Protein AF-A0A315VWV5-F1 (afdb_monomer_lite)

Secondary structure (DSSP, 8-state):
-HHHHHHHHHHHHHHHHHHHHHHHHHHHHHHHHHHHHHHHHHHHHHHHHHHHHHHHHHHHHHHHHHHHHHHHHHHHHHHHHHHHHHHHHHHTHHHHHHHHHHHHHHHHHHHHHHHHHHHHTS-TTSHHHHHHHTT-PPP-

Sequence (140 aa):
MKLVVFFVAVSVAVMVAMIFQTLRQELSLRNLRARVLESSAEVKRREDSIMDMKNKIQKLKSTVDDVNVKLEDLKKEKAEKEKAVQEAETTDHEAAKNKAQEEIGSLKKQILEREKTICAHADMTKEDARKLCGESAPPQ

Radius of gyration: 56.01 Å; chains: 1; bounding box: 111×43×142 Å

pLDDT: mean 87.94, std 12.03, range [36.12, 97.44]

Foldseek 3Di:
DVVVVVVVVVVVVVVVVVVVVVVVVVVVVVVVVVVVVVVVVVVVVVVVVVVVVVVVVVVVVVVVVVVVVVVVVVVVVVVVVVVVVVCVVPDDPPVVVVVVVVVVVVVVVVVVVVLVVCLVVDDCVDPVSCVSNVVPDDDD

Organism: Gambusia affinis (NCBI:txid33528)

Structure (mmCIF, N/CA/C/O backbone):
data_AF-A0A315VWV5-F1
#
_entry.id   AF-A0A315VWV5-F1
#
loop_
_atom_site.group_PDB
_atom_site.id
_atom_site.type_symbol
_atom_site.label_atom_id
_atom_site.label_alt_id
_atom_site.label_comp_id
_atom_site.label_asym_id
_atom_site.label_entity_id
_atom_site.label_seq_id
_atom_site.pdbx_PDB_ins_code
_atom_site.Cartn_x
_atom_site.Cartn_y
_atom_site.Cartn_z
_atom_site.occupancy
_atom_site.B_iso_or_equiv
_atom_site.auth_seq_id
_atom_site.auth_comp_id
_atom_site.auth_asym_id
_atom_site.auth_atom_id
_atom_site.pdbx_PDB_model_num
ATOM 1 N N . MET A 1 1 ? 55.588 8.269 -70.844 1.00 68.44 1 MET A N 1
ATOM 2 C CA . MET A 1 1 ? 54.147 7.911 -70.821 1.00 68.44 1 MET A CA 1
ATOM 3 C C . MET A 1 1 ? 53.773 6.924 -69.708 1.00 68.44 1 MET A C 1
ATOM 5 O O . MET A 1 1 ? 52.816 7.199 -69.005 1.00 68.44 1 MET A O 1
ATOM 9 N N . LYS A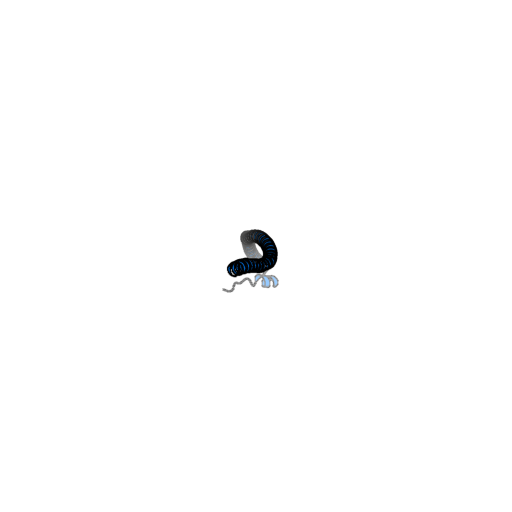 1 2 ? 54.523 5.833 -69.469 1.00 78.69 2 LYS A N 1
ATOM 10 C CA . LYS A 1 2 ? 54.199 4.813 -68.438 1.00 78.69 2 LYS A CA 1
ATOM 11 C C . LYS A 1 2 ? 54.049 5.356 -66.999 1.00 78.69 2 LYS A C 1
ATOM 13 O O . LYS A 1 2 ? 53.123 4.963 -66.302 1.00 78.69 2 LYS A O 1
ATOM 18 N N . LEU A 1 3 ? 54.900 6.301 -66.583 1.00 85.50 3 LEU A N 1
ATOM 19 C CA . LEU A 1 3 ? 54.819 6.948 -65.260 1.00 85.50 3 LEU A CA 1
ATOM 20 C C . LEU A 1 3 ? 53.529 7.759 -65.061 1.00 85.50 3 LEU A C 1
ATOM 22 O O . LEU A 1 3 ? 52.926 7.697 -63.999 1.00 85.50 3 LEU A O 1
ATOM 26 N N . VAL A 1 4 ? 53.072 8.475 -66.093 1.00 87.12 4 VAL A N 1
ATOM 27 C CA . VAL A 1 4 ? 51.841 9.284 -66.025 1.00 87.12 4 VAL A CA 1
ATOM 28 C C . VAL A 1 4 ? 50.618 8.385 -65.836 1.00 87.12 4 VAL A C 1
ATOM 30 O O . VAL A 1 4 ? 49.772 8.666 -64.995 1.00 87.12 4 VAL A O 1
ATOM 33 N N . VAL A 1 5 ? 50.567 7.258 -66.554 1.00 88.12 5 VAL A N 1
ATOM 34 C CA . VAL A 1 5 ? 49.497 6.257 -66.407 1.00 88.12 5 VAL A CA 1
ATOM 35 C C . VAL A 1 5 ? 49.471 5.676 -64.989 1.00 88.12 5 VAL A C 1
ATOM 37 O O . VAL A 1 5 ? 48.398 5.519 -64.413 1.00 88.12 5 VAL A O 1
ATOM 40 N N . PHE A 1 6 ? 50.640 5.421 -64.395 1.00 92.12 6 PHE A N 1
ATOM 41 C CA . PHE A 1 6 ? 50.740 4.939 -63.017 1.00 92.12 6 PHE A CA 1
ATOM 42 C C . PHE A 1 6 ? 50.198 5.956 -61.999 1.00 92.12 6 PHE A C 1
ATOM 44 O O . PHE A 1 6 ? 49.378 5.595 -61.159 1.00 92.12 6 PHE A O 1
ATOM 51 N N . PHE A 1 7 ? 50.580 7.234 -62.104 1.00 89.88 7 PHE A N 1
ATOM 52 C CA . PHE A 1 7 ? 50.077 8.282 -61.204 1.00 89.88 7 PHE A CA 1
ATOM 53 C C . PHE A 1 7 ? 48.555 8.462 -61.287 1.00 89.88 7 PHE A C 1
ATOM 55 O O . PHE A 1 7 ? 47.897 8.617 -60.257 1.00 89.88 7 PHE A O 1
ATOM 62 N N . VAL A 1 8 ? 47.980 8.391 -62.492 1.00 92.81 8 VAL A N 1
ATOM 63 C CA . VAL A 1 8 ? 46.522 8.463 -62.679 1.00 92.81 8 VAL A CA 1
ATOM 64 C C . VAL A 1 8 ? 45.831 7.258 -62.036 1.00 92.81 8 VAL A C 1
ATOM 66 O O . VAL A 1 8 ? 44.862 7.434 -61.299 1.00 92.81 8 VAL A O 1
ATOM 69 N N . ALA A 1 9 ? 46.350 6.045 -62.245 1.00 92.25 9 ALA A N 1
ATOM 70 C CA . ALA A 1 9 ? 45.782 4.832 -61.658 1.00 92.25 9 ALA A CA 1
ATOM 71 C C . ALA A 1 9 ? 45.810 4.857 -60.118 1.00 92.25 9 ALA A C 1
ATOM 73 O O . ALA A 1 9 ? 44.815 4.518 -59.477 1.00 92.25 9 ALA A O 1
ATOM 74 N N . VAL A 1 10 ? 46.917 5.316 -59.522 1.00 94.25 10 VAL A N 1
ATOM 75 C CA . VAL A 1 10 ? 47.047 5.458 -58.062 1.00 94.25 10 VAL A CA 1
ATOM 76 C C . VAL A 1 10 ? 46.058 6.491 -57.514 1.00 94.25 10 VAL A C 1
ATOM 78 O O . VAL A 1 10 ? 45.399 6.224 -56.512 1.00 94.25 10 VAL A O 1
ATOM 81 N N . SER A 1 11 ? 45.890 7.634 -58.185 1.00 93.62 11 SER A N 1
ATOM 82 C CA . SER A 1 11 ? 44.930 8.671 -57.776 1.00 93.62 11 SER A CA 1
ATOM 83 C C . SER A 1 11 ? 43.485 8.151 -57.744 1.00 93.62 11 SER A C 1
ATOM 85 O O . SER A 1 11 ? 42.766 8.335 -56.758 1.00 93.62 11 SER A O 1
ATOM 87 N N . VAL A 1 12 ? 43.076 7.417 -58.784 1.00 95.06 12 VAL A N 1
ATOM 88 C CA . VAL A 1 12 ? 41.739 6.805 -58.845 1.00 95.06 12 VAL A CA 1
ATOM 89 C C . VAL A 1 12 ? 41.559 5.762 -57.741 1.00 95.06 12 VAL A C 1
ATOM 91 O O . VAL A 1 12 ? 40.527 5.760 -57.069 1.00 95.06 12 VAL A O 1
ATOM 94 N N . ALA A 1 13 ? 42.561 4.911 -57.501 1.00 94.62 13 ALA A N 1
ATOM 95 C CA . ALA A 1 13 ? 42.501 3.903 -56.443 1.00 94.62 13 ALA A CA 1
ATOM 96 C C . ALA A 1 13 ? 42.316 4.531 -55.049 1.00 94.62 13 ALA A C 1
ATOM 98 O O . ALA A 1 13 ? 41.516 4.039 -54.251 1.00 94.62 13 ALA A O 1
ATOM 99 N N . VAL A 1 14 ? 42.997 5.650 -54.773 1.00 95.06 14 VAL A N 1
ATOM 100 C CA . VAL A 1 14 ? 42.841 6.400 -53.517 1.00 95.06 14 VAL A CA 1
ATOM 101 C C . VAL A 1 14 ? 41.425 6.969 -53.379 1.00 95.06 14 VAL A C 1
ATOM 103 O O . VAL A 1 14 ? 40.820 6.812 -52.319 1.00 95.06 14 VAL A O 1
ATOM 106 N N . MET A 1 15 ? 40.852 7.558 -54.437 1.00 94.44 15 MET A N 1
ATOM 107 C CA . MET A 1 15 ? 39.466 8.052 -54.390 1.00 94.44 15 MET A CA 1
ATOM 108 C C . MET A 1 15 ? 38.451 6.931 -54.136 1.00 94.44 15 MET A C 1
ATOM 110 O O . MET A 1 15 ? 37.560 7.091 -53.302 1.00 94.44 15 MET A O 1
ATOM 114 N N . VAL A 1 16 ? 38.598 5.777 -54.794 1.00 94.75 16 VAL A N 1
ATOM 115 C CA . VAL A 1 16 ? 37.710 4.620 -54.578 1.00 94.75 16 VAL A CA 1
ATOM 116 C C . VAL A 1 16 ? 37.814 4.106 -53.139 1.00 94.75 16 VAL A C 1
ATOM 118 O O . VAL A 1 16 ? 36.792 3.813 -52.516 1.00 94.75 16 VAL A O 1
ATOM 121 N N . ALA A 1 17 ? 39.027 4.044 -52.580 1.00 94.19 17 ALA A N 1
ATOM 122 C CA . ALA A 1 17 ? 39.233 3.647 -51.191 1.00 94.19 17 ALA A CA 1
ATOM 123 C C . ALA A 1 17 ? 38.569 4.624 -50.205 1.00 94.19 17 ALA A C 1
ATOM 125 O O . ALA A 1 17 ? 37.915 4.172 -49.265 1.00 94.19 17 ALA A O 1
ATOM 126 N N . MET A 1 18 ? 38.675 5.940 -50.436 1.00 92.88 18 MET A N 1
ATOM 127 C CA . MET A 1 18 ? 37.996 6.947 -49.609 1.00 92.88 18 MET A CA 1
ATOM 128 C C . MET A 1 18 ? 36.473 6.798 -49.677 1.00 92.88 18 MET A C 1
ATOM 130 O O . MET A 1 18 ? 35.831 6.734 -48.633 1.00 92.88 18 MET A O 1
ATOM 134 N N . ILE A 1 19 ? 35.895 6.641 -50.874 1.00 93.88 19 ILE A N 1
ATOM 135 C CA . ILE A 1 19 ? 34.447 6.423 -51.040 1.00 93.88 19 ILE A CA 1
ATOM 136 C C . ILE A 1 19 ? 34.005 5.163 -50.287 1.00 93.88 19 ILE A C 1
ATOM 138 O O . ILE A 1 19 ? 33.015 5.190 -49.559 1.00 93.88 19 ILE A O 1
ATOM 142 N N . P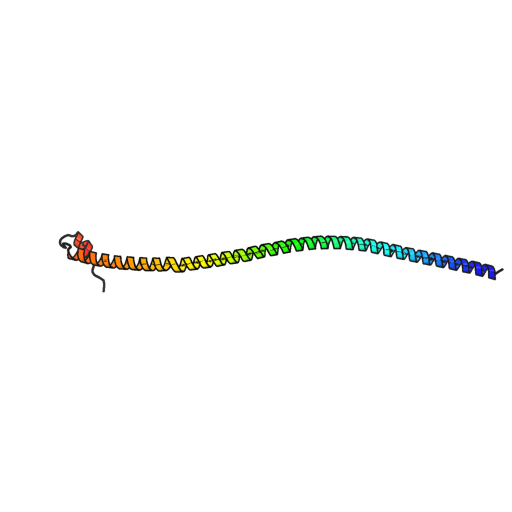HE A 1 20 ? 34.754 4.063 -50.399 1.00 93.12 20 PHE A N 1
ATOM 143 C CA . PHE A 1 20 ? 34.436 2.821 -49.692 1.00 93.12 20 PHE A CA 1
ATOM 144 C C . PHE A 1 20 ? 34.487 2.981 -48.163 1.00 93.12 20 PHE A C 1
ATOM 146 O O . PHE A 1 20 ? 33.623 2.456 -47.455 1.00 93.12 20 PHE A O 1
ATOM 153 N N . GLN A 1 21 ? 35.468 3.727 -47.645 1.00 92.12 21 GLN A N 1
ATOM 154 C CA . GLN A 1 21 ? 35.557 4.057 -46.220 1.00 92.12 21 GLN A CA 1
ATOM 155 C C . GLN A 1 21 ? 34.357 4.900 -45.763 1.00 92.12 21 GLN A C 1
ATOM 157 O O . GLN A 1 21 ? 33.738 4.565 -44.749 1.00 92.12 21 GLN A O 1
ATOM 162 N N . THR A 1 22 ? 33.974 5.922 -46.536 1.00 91.62 22 THR A N 1
ATOM 163 C CA . THR A 1 22 ? 32.805 6.771 -46.253 1.00 91.62 22 THR A CA 1
ATOM 164 C C . THR A 1 22 ? 31.505 5.963 -46.258 1.00 91.62 22 THR A C 1
ATOM 166 O O . THR A 1 22 ? 30.702 6.085 -45.334 1.00 91.62 22 THR A O 1
ATOM 169 N N . LEU A 1 23 ? 31.315 5.067 -47.232 1.00 92.12 23 LEU A N 1
ATOM 170 C CA . LEU A 1 23 ? 30.135 4.196 -47.302 1.00 92.12 23 LEU A CA 1
ATOM 171 C C . LEU A 1 23 ? 30.052 3.233 -46.107 1.00 92.12 23 LEU A C 1
ATOM 173 O O . LEU A 1 23 ? 28.972 3.027 -45.549 1.00 92.12 23 LEU A O 1
ATOM 177 N N . ARG A 1 24 ? 31.185 2.665 -45.667 1.00 90.44 24 ARG A N 1
ATOM 178 C CA . ARG A 1 24 ? 31.235 1.820 -44.460 1.00 90.44 24 ARG A CA 1
ATOM 179 C C . ARG A 1 24 ? 30.883 2.594 -43.190 1.00 90.44 24 ARG A C 1
ATOM 181 O O . ARG A 1 24 ? 30.161 2.054 -42.351 1.00 90.44 24 ARG A O 1
ATOM 188 N N . GLN A 1 25 ? 31.379 3.824 -43.044 1.00 90.00 25 GLN A N 1
ATOM 189 C CA . GLN A 1 25 ? 31.044 4.691 -41.908 1.00 90.00 25 GLN A CA 1
ATOM 190 C C . GLN A 1 25 ? 29.560 5.066 -41.890 1.00 90.00 25 GLN A C 1
ATOM 192 O O . GLN A 1 25 ? 28.933 5.040 -40.834 1.00 90.00 25 GLN A O 1
ATOM 197 N N . GLU A 1 26 ? 28.969 5.362 -43.046 1.00 90.94 26 GLU A N 1
ATOM 198 C CA . GLU A 1 26 ? 27.532 5.626 -43.133 1.00 90.94 26 GLU A CA 1
ATOM 199 C C . GLU A 1 26 ? 26.695 4.409 -42.733 1.00 90.94 26 GLU A C 1
ATOM 201 O O . GLU A 1 26 ? 25.707 4.545 -42.008 1.00 90.94 26 GLU A O 1
ATOM 206 N N . LEU A 1 27 ? 27.087 3.207 -43.165 1.00 90.44 27 LEU A N 1
ATOM 207 C CA . LEU A 1 27 ? 26.351 1.991 -42.833 1.00 90.44 27 LEU A CA 1
ATOM 208 C C . LEU A 1 27 ? 26.405 1.686 -41.328 1.00 90.44 27 LEU A C 1
ATOM 210 O O . LEU A 1 27 ? 25.381 1.342 -40.729 1.00 90.44 27 LEU A O 1
ATOM 214 N N . SER A 1 28 ? 27.573 1.846 -40.697 1.00 89.75 28 SER A N 1
ATOM 215 C CA . SER A 1 28 ? 27.716 1.655 -39.249 1.00 89.75 28 SER A CA 1
ATOM 216 C C . SER A 1 28 ? 26.946 2.716 -38.458 1.00 89.75 28 SER A C 1
ATOM 218 O O . SER A 1 28 ? 26.298 2.372 -37.466 1.00 89.75 28 SER A O 1
ATOM 220 N N . LEU A 1 29 ? 26.926 3.965 -38.935 1.00 92.25 29 LEU A N 1
ATOM 221 C CA . LEU A 1 29 ? 26.150 5.052 -38.339 1.00 92.25 29 LEU A CA 1
ATOM 222 C C . LEU A 1 29 ? 24.641 4.793 -38.430 1.00 92.25 29 LEU A C 1
ATOM 224 O O . LEU A 1 29 ? 23.928 4.987 -37.446 1.00 92.25 29 LEU A O 1
ATOM 228 N N . ARG A 1 30 ? 24.142 4.303 -39.573 1.00 93.38 30 ARG A N 1
ATOM 229 C CA . ARG A 1 30 ? 22.723 3.939 -39.746 1.00 93.38 30 ARG A CA 1
ATOM 230 C C . ARG A 1 30 ? 22.315 2.795 -38.821 1.00 93.38 30 ARG A C 1
ATOM 232 O O . ARG A 1 30 ? 21.267 2.882 -38.187 1.00 93.38 30 ARG A O 1
ATOM 239 N N . A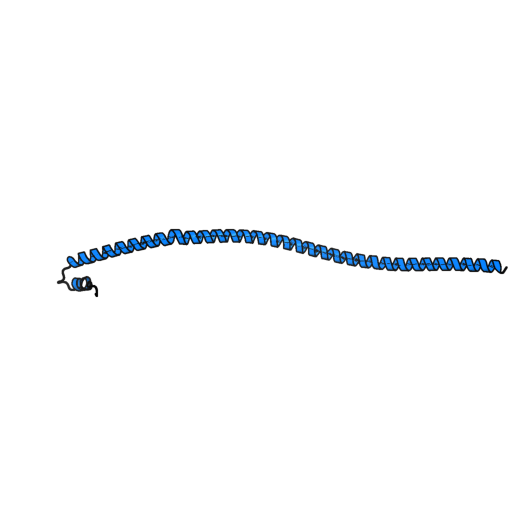SN A 1 31 ? 23.151 1.765 -38.695 1.00 91.69 31 ASN A N 1
ATOM 240 C CA . ASN A 1 31 ? 22.893 0.645 -37.787 1.00 91.69 31 ASN A CA 1
ATOM 241 C C . ASN A 1 31 ? 22.917 1.089 -36.311 1.00 91.69 31 ASN A C 1
ATOM 243 O O . ASN A 1 31 ? 22.056 0.710 -35.517 1.00 91.69 31 ASN A O 1
ATOM 247 N N . LEU A 1 32 ? 23.871 1.945 -35.931 1.00 91.69 32 LEU A N 1
ATOM 248 C CA . LEU A 1 32 ? 23.908 2.514 -34.585 1.00 91.69 32 LEU A CA 1
ATOM 249 C C . LEU A 1 32 ? 22.662 3.365 -34.307 1.00 91.69 32 LEU A C 1
ATOM 251 O O . LEU A 1 32 ? 22.031 3.194 -33.269 1.00 91.69 32 LEU A O 1
ATOM 255 N N . ARG A 1 33 ? 22.259 4.221 -35.253 1.00 93.88 33 ARG A N 1
ATOM 256 C CA . ARG A 1 33 ? 21.049 5.046 -35.144 1.00 93.88 33 ARG A CA 1
ATOM 257 C C . ARG A 1 33 ? 19.784 4.199 -35.012 1.00 93.88 33 ARG A C 1
ATOM 259 O O . ARG A 1 33 ? 18.934 4.536 -34.195 1.00 93.88 33 ARG A O 1
ATOM 266 N N . ALA A 1 34 ? 19.674 3.101 -35.762 1.00 94.38 34 ALA A N 1
ATOM 267 C CA . ALA A 1 34 ? 18.559 2.164 -35.643 1.00 94.38 34 ALA A CA 1
ATOM 268 C C . ALA A 1 34 ? 18.484 1.557 -34.232 1.00 94.38 34 ALA A C 1
ATOM 270 O O . ALA A 1 34 ? 17.439 1.647 -33.591 1.00 94.38 34 ALA A O 1
ATOM 271 N N . ARG A 1 35 ? 19.611 1.058 -33.702 1.00 93.94 35 ARG A N 1
ATOM 272 C CA . ARG A 1 35 ? 19.681 0.524 -32.329 1.00 93.94 35 ARG A CA 1
ATOM 273 C C . ARG A 1 35 ? 19.368 1.567 -31.258 1.00 93.94 35 ARG A C 1
ATOM 275 O O . ARG A 1 35 ? 18.715 1.245 -30.274 1.00 93.94 35 ARG A O 1
ATOM 282 N N . VAL A 1 36 ? 19.804 2.814 -31.441 1.00 92.88 36 VAL A N 1
ATOM 283 C CA . VAL A 1 36 ? 19.490 3.910 -30.508 1.00 92.88 36 VAL A CA 1
ATOM 284 C C . VAL A 1 36 ? 17.996 4.232 -30.517 1.00 92.88 36 VAL A C 1
ATOM 286 O O . VAL A 1 36 ? 17.420 4.430 -29.452 1.00 92.88 36 VAL A O 1
ATOM 289 N N . LEU A 1 37 ? 17.352 4.259 -31.687 1.00 94.56 37 LEU A N 1
ATOM 290 C CA . LEU A 1 37 ? 15.909 4.505 -31.784 1.00 94.56 37 LEU A CA 1
ATOM 291 C C . LEU A 1 37 ? 15.091 3.368 -31.166 1.00 94.56 37 LEU A C 1
ATOM 293 O O . LEU A 1 37 ? 14.149 3.631 -30.421 1.00 94.56 37 LEU A O 1
ATOM 297 N N . GLU A 1 38 ? 15.470 2.120 -31.434 1.00 93.25 38 GLU A N 1
ATOM 298 C CA . GLU A 1 38 ? 14.827 0.943 -30.845 1.00 93.25 38 GLU A CA 1
ATOM 299 C C . GLU A 1 38 ? 14.990 0.926 -29.319 1.00 93.25 38 GLU A C 1
ATOM 301 O O . GLU A 1 38 ? 14.000 0.859 -28.590 1.00 93.25 38 GLU A O 1
ATOM 306 N N . SER A 1 39 ? 16.216 1.121 -28.825 1.00 93.44 39 SER A N 1
ATOM 307 C CA . SER A 1 39 ? 16.494 1.213 -27.390 1.00 93.44 39 SER A CA 1
ATOM 308 C C . SER A 1 39 ? 15.762 2.387 -26.733 1.00 93.44 39 SER A C 1
ATOM 310 O O . SER A 1 39 ? 15.221 2.233 -25.642 1.00 93.44 39 SER A O 1
ATOM 312 N N . SER A 1 40 ? 15.664 3.542 -27.398 1.00 94.06 40 SER A N 1
ATOM 313 C CA . SER A 1 40 ? 14.906 4.693 -26.894 1.00 94.06 40 SER A CA 1
ATOM 314 C C . SER A 1 40 ? 13.413 4.380 -26.751 1.00 94.06 40 SER A C 1
ATOM 316 O O . SER A 1 40 ? 12.804 4.755 -25.747 1.00 94.06 40 SER A O 1
ATOM 318 N N . ALA A 1 41 ? 12.826 3.646 -27.702 1.00 94.12 41 ALA A N 1
ATOM 319 C CA . ALA A 1 41 ? 11.434 3.213 -27.615 1.00 94.12 41 ALA A CA 1
ATOM 320 C C . ALA A 1 41 ? 11.211 2.219 -26.463 1.00 94.12 41 ALA A C 1
ATOM 322 O O . ALA A 1 41 ? 10.222 2.328 -25.735 1.00 94.12 41 ALA A O 1
ATOM 323 N N . GLU A 1 42 ? 12.131 1.274 -26.260 1.00 93.75 42 GLU A N 1
ATOM 324 C CA . GLU A 1 42 ? 12.073 0.351 -25.123 1.00 93.75 42 GLU A CA 1
ATOM 325 C C . GLU A 1 42 ? 12.235 1.062 -23.777 1.00 93.75 42 GLU A C 1
ATOM 327 O O . GLU A 1 42 ? 11.486 0.773 -22.842 1.00 93.75 42 GLU A O 1
ATOM 332 N N . VAL A 1 43 ? 13.172 2.009 -23.677 1.00 94.81 43 VAL A N 1
ATOM 333 C CA . VAL A 1 43 ? 13.379 2.821 -22.469 1.00 94.81 43 VAL A CA 1
ATOM 334 C C . VAL A 1 43 ? 12.111 3.592 -22.132 1.00 94.81 43 VAL A C 1
ATOM 336 O O . VAL A 1 43 ? 11.678 3.544 -20.986 1.00 94.81 43 VAL A O 1
ATOM 339 N N . LYS A 1 44 ? 11.454 4.203 -23.125 1.00 94.75 44 LYS A N 1
ATOM 340 C CA . LYS A 1 44 ? 10.205 4.942 -22.909 1.00 94.75 44 LYS A CA 1
ATOM 3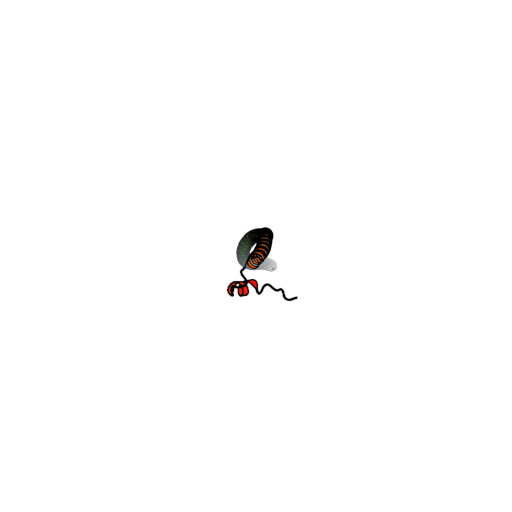41 C C . LYS A 1 44 ? 9.079 4.045 -22.384 1.00 94.75 44 LYS A C 1
ATOM 343 O O . LYS A 1 44 ? 8.419 4.392 -21.414 1.00 94.75 44 LYS A O 1
ATOM 348 N N . ARG A 1 45 ? 8.919 2.838 -22.943 1.00 94.50 45 ARG A N 1
ATOM 349 C CA . ARG A 1 45 ? 7.941 1.853 -22.434 1.00 94.50 45 ARG A CA 1
ATOM 350 C C . ARG A 1 45 ? 8.245 1.417 -20.998 1.00 94.50 45 ARG A C 1
ATOM 352 O O . ARG A 1 45 ? 7.328 1.243 -20.197 1.00 94.50 45 ARG A O 1
ATOM 359 N N . ARG A 1 46 ? 9.526 1.213 -20.669 1.00 95.31 46 ARG A N 1
ATOM 360 C CA . ARG A 1 46 ? 9.952 0.876 -19.301 1.00 95.31 46 ARG A CA 1
ATOM 361 C C . ARG A 1 46 ? 9.699 2.038 -18.344 1.00 95.31 46 ARG A C 1
ATOM 363 O O . ARG A 1 46 ? 9.233 1.797 -17.237 1.00 95.31 46 ARG A O 1
ATOM 370 N N . GLU A 1 47 ? 9.960 3.267 -18.771 1.00 95.94 47 GLU A N 1
ATOM 371 C CA . GLU A 1 47 ? 9.703 4.481 -17.996 1.00 95.94 47 GLU A CA 1
ATOM 372 C C . GLU A 1 47 ? 8.208 4.652 -17.692 1.00 95.94 47 GLU A C 1
ATOM 374 O O . GLU A 1 47 ? 7.846 4.843 -16.531 1.00 95.94 47 GLU A O 1
ATOM 379 N N . ASP A 1 48 ? 7.335 4.461 -18.686 1.00 96.62 48 ASP A N 1
ATOM 380 C CA . ASP A 1 48 ? 5.878 4.502 -18.502 1.00 96.62 48 ASP A CA 1
ATOM 381 C C . ASP A 1 48 ? 5.408 3.444 -17.484 1.00 96.62 48 ASP A C 1
ATOM 383 O O . ASP A 1 48 ? 4.613 3.730 -16.584 1.00 96.62 48 ASP A O 1
ATOM 387 N N . SER A 1 49 ? 5.949 2.223 -17.566 1.00 96.00 49 SER A N 1
ATOM 388 C CA . SER A 1 49 ? 5.644 1.148 -16.612 1.00 96.00 49 SER A CA 1
ATOM 389 C C . SER A 1 49 ? 6.138 1.462 -15.194 1.00 96.00 49 SER A C 1
ATOM 391 O O . SER A 1 49 ? 5.423 1.213 -14.221 1.00 96.00 49 SER A O 1
ATOM 393 N N . ILE A 1 50 ? 7.329 2.054 -15.060 1.00 97.31 50 ILE A N 1
ATOM 394 C CA . ILE A 1 50 ? 7.862 2.521 -13.772 1.00 97.31 50 ILE A CA 1
ATOM 395 C C . ILE A 1 50 ? 6.967 3.616 -13.188 1.00 97.31 50 ILE A C 1
ATOM 397 O O . ILE A 1 50 ? 6.709 3.613 -11.983 1.00 97.31 50 ILE A O 1
ATOM 401 N N . MET A 1 51 ? 6.458 4.526 -14.018 1.00 97.25 51 MET A N 1
ATOM 402 C CA . MET A 1 51 ? 5.567 5.596 -13.578 1.00 97.25 51 MET A CA 1
ATOM 403 C C . MET A 1 51 ? 4.225 5.050 -13.065 1.00 97.25 51 MET A C 1
ATOM 405 O O . MET A 1 51 ? 3.772 5.452 -11.991 1.00 97.25 51 MET A O 1
ATOM 409 N N . ASP A 1 52 ? 3.625 4.085 -13.768 1.00 96.81 52 ASP A N 1
ATOM 410 C CA . ASP A 1 52 ? 2.412 3.396 -13.306 1.00 96.81 52 ASP A CA 1
ATOM 411 C C . ASP A 1 52 ? 2.645 2.663 -11.974 1.00 96.81 52 ASP A C 1
ATOM 413 O O . ASP A 1 52 ? 1.879 2.827 -11.018 1.00 96.81 52 ASP A O 1
ATOM 417 N N . MET A 1 53 ? 3.748 1.916 -11.862 1.00 96.19 53 MET A N 1
ATOM 418 C CA . MET A 1 53 ? 4.116 1.240 -10.616 1.00 96.19 53 MET A CA 1
ATOM 419 C C . MET A 1 53 ? 4.332 2.232 -9.469 1.00 96.19 53 MET A C 1
ATOM 421 O O . MET A 1 53 ? 3.845 1.999 -8.362 1.00 96.19 53 MET A O 1
ATOM 425 N N . LYS A 1 54 ? 4.990 3.369 -9.721 1.00 96.88 54 LYS A N 1
ATOM 426 C CA . LYS A 1 54 ? 5.184 4.431 -8.725 1.00 96.88 54 LYS A CA 1
ATOM 427 C C . LYS A 1 54 ? 3.849 4.987 -8.224 1.00 96.88 54 LYS A C 1
ATOM 429 O O . LYS A 1 54 ? 3.672 5.138 -7.015 1.00 96.88 54 LYS A O 1
ATOM 434 N N . ASN A 1 55 ? 2.890 5.215 -9.121 1.00 97.44 55 ASN A N 1
ATOM 435 C CA . ASN A 1 55 ? 1.545 5.666 -8.756 1.00 97.44 55 ASN A CA 1
ATOM 436 C C . ASN A 1 55 ? 0.799 4.625 -7.906 1.00 97.44 55 ASN A C 1
ATOM 438 O O . ASN A 1 55 ? 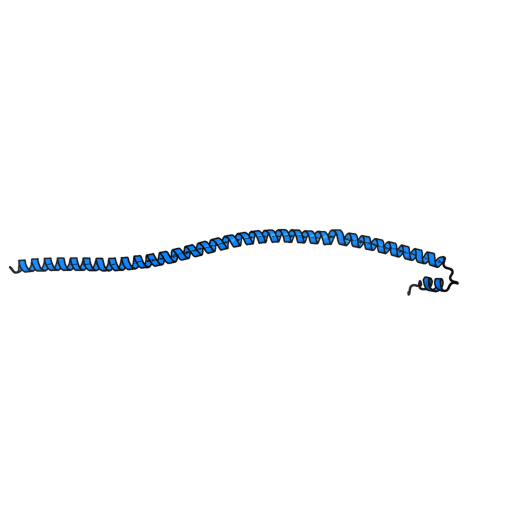0.154 4.977 -6.915 1.00 97.44 55 ASN A O 1
ATOM 442 N N . LYS A 1 56 ? 0.906 3.334 -8.249 1.00 97.44 56 LYS A N 1
ATOM 443 C CA . LYS A 1 56 ? 0.328 2.236 -7.453 1.00 97.44 56 LYS A CA 1
ATOM 444 C C . LYS A 1 56 ? 0.952 2.152 -6.061 1.00 97.44 56 LYS A C 1
ATOM 446 O O . LYS A 1 56 ? 0.218 2.053 -5.081 1.00 97.44 56 LYS A O 1
ATOM 451 N N . ILE A 1 57 ? 2.278 2.260 -5.962 1.00 97.12 57 ILE A N 1
ATOM 452 C CA . ILE A 1 57 ? 3.002 2.284 -4.681 1.00 97.12 57 ILE A CA 1
ATOM 453 C C . ILE A 1 57 ? 2.541 3.466 -3.823 1.00 97.12 57 ILE A C 1
ATOM 455 O O . ILE A 1 57 ? 2.302 3.295 -2.631 1.00 97.12 57 ILE A O 1
ATOM 459 N N . GLN A 1 58 ? 2.358 4.649 -4.412 1.00 96.94 58 GLN A N 1
ATOM 460 C CA . GLN A 1 58 ? 1.890 5.824 -3.677 1.00 96.94 58 GLN A CA 1
ATOM 461 C C . GLN A 1 58 ? 0.465 5.640 -3.131 1.00 96.94 58 GLN A C 1
ATOM 463 O O . GLN A 1 58 ? 0.208 5.968 -1.972 1.00 96.94 58 GLN A O 1
ATOM 468 N N . LYS A 1 59 ? -0.449 5.070 -3.928 1.00 96.62 59 LYS A N 1
ATOM 469 C CA . LYS A 1 59 ? -1.813 4.744 -3.475 1.00 96.62 59 LYS A CA 1
ATOM 470 C C . LYS A 1 59 ? -1.812 3.713 -2.346 1.00 96.62 59 LYS A C 1
ATOM 472 O O . LYS A 1 59 ? -2.509 3.897 -1.349 1.00 96.62 59 LYS A O 1
ATOM 477 N N . LEU A 1 60 ? -1.009 2.656 -2.484 1.00 96.88 60 LEU A N 1
ATOM 478 C CA . LEU A 1 60 ? -0.852 1.637 -1.446 1.00 96.88 60 LEU A CA 1
ATOM 479 C C . LEU A 1 60 ? -0.296 2.239 -0.157 1.00 96.88 60 LEU A C 1
ATOM 481 O O . LEU A 1 60 ? -0.844 1.976 0.906 1.00 96.88 60 LEU A O 1
ATOM 485 N N . LYS A 1 61 ? 0.722 3.101 -0.250 1.00 96.81 61 LYS A N 1
ATOM 486 C CA . LYS A 1 61 ? 1.281 3.802 0.909 1.00 96.81 61 LYS A CA 1
ATOM 487 C C . LYS A 1 61 ? 0.215 4.620 1.642 1.00 96.81 61 LYS A C 1
ATOM 489 O O . LYS A 1 61 ? 0.042 4.438 2.838 1.00 96.81 61 LYS A O 1
ATOM 494 N N . SER A 1 62 ? -0.568 5.418 0.913 1.00 97.06 62 SER A N 1
ATOM 495 C CA . SER A 1 62 ? -1.674 6.184 1.504 1.00 97.06 62 SER A CA 1
ATOM 496 C C . SER A 1 62 ? -2.730 5.295 2.170 1.00 97.06 62 SER A C 1
ATOM 498 O O . SER A 1 62 ? -3.305 5.690 3.178 1.00 97.06 62 SER A O 1
ATOM 500 N N . THR A 1 63 ? -2.998 4.110 1.614 1.00 96.31 63 THR A N 1
ATOM 501 C CA . THR A 1 63 ? -3.955 3.154 2.196 1.00 96.31 63 THR A CA 1
ATOM 502 C C . THR A 1 63 ? -3.403 2.531 3.476 1.00 96.31 63 THR A C 1
ATOM 504 O O . THR A 1 63 ? -4.133 2.379 4.448 1.00 96.31 63 THR A O 1
ATOM 507 N N . VAL A 1 64 ? -2.112 2.189 3.496 1.00 96.69 64 VAL A N 1
ATOM 508 C CA . VAL A 1 64 ? -1.439 1.669 4.694 1.00 96.69 64 VAL A CA 1
ATOM 509 C C . VAL A 1 64 ? -1.436 2.712 5.808 1.00 96.69 64 VAL A C 1
ATOM 511 O O . VAL A 1 64 ? -1.750 2.367 6.943 1.00 96.69 64 VAL A O 1
ATOM 514 N N . ASP A 1 65 ? -1.151 3.975 5.484 1.00 96.88 65 ASP A N 1
ATOM 515 C CA . ASP A 1 65 ? -1.168 5.067 6.459 1.00 96.88 65 ASP A CA 1
ATOM 516 C C . ASP A 1 65 ? -2.578 5.252 7.067 1.00 96.88 65 ASP A C 1
ATOM 518 O O . ASP A 1 65 ? -2.713 5.314 8.289 1.00 96.88 65 ASP A O 1
ATOM 522 N N . ASP A 1 66 ? -3.638 5.241 6.246 1.00 97.12 66 ASP A N 1
ATOM 523 C CA . ASP A 1 66 ? -5.040 5.320 6.704 1.00 97.12 66 ASP A CA 1
ATOM 524 C C . ASP A 1 66 ? -5.447 4.124 7.583 1.00 97.12 66 ASP A C 1
ATOM 526 O O . ASP A 1 66 ? -6.036 4.293 8.653 1.00 97.12 66 ASP A O 1
ATOM 530 N N . VAL A 1 67 ? -5.092 2.902 7.171 1.00 96.56 67 VAL A N 1
ATOM 531 C CA . VAL A 1 67 ? -5.367 1.686 7.955 1.00 96.56 67 VAL A CA 1
ATOM 532 C C . VAL A 1 67 ? -4.618 1.710 9.285 1.00 96.56 67 VAL A C 1
ATOM 534 O O . VAL A 1 67 ? -5.175 1.286 10.295 1.00 96.56 67 VAL A O 1
ATOM 537 N N . ASN A 1 68 ? -3.389 2.225 9.319 1.00 96.69 68 ASN A N 1
ATOM 538 C CA . ASN A 1 68 ? -2.620 2.329 10.553 1.00 96.69 68 ASN A CA 1
ATOM 539 C C . ASN A 1 68 ? -3.247 3.329 11.537 1.00 96.69 68 ASN A C 1
ATOM 541 O O . ASN A 1 68 ? -3.329 3.031 12.725 1.00 96.69 68 ASN A O 1
ATOM 545 N N . VAL A 1 69 ? -3.754 4.470 11.054 1.00 97.25 69 VAL A N 1
ATOM 546 C CA . VAL A 1 69 ? -4.514 5.418 11.893 1.00 97.25 69 VAL A CA 1
ATOM 547 C C . VAL A 1 69 ? -5.761 4.744 12.471 1.00 97.25 69 VAL A C 1
ATOM 549 O O . VAL A 1 69 ? -5.945 4.741 13.686 1.00 97.25 69 VAL A O 1
ATOM 552 N N . LYS A 1 70 ? -6.559 4.076 11.627 1.00 95.81 70 LYS A N 1
ATOM 553 C CA . LYS A 1 70 ? -7.759 3.342 12.070 1.00 95.81 70 LYS A CA 1
ATOM 554 C C . LYS A 1 70 ? -7.442 2.241 13.081 1.00 95.81 70 LYS A C 1
ATOM 556 O O . LYS A 1 70 ? -8.217 2.012 14.004 1.00 95.81 70 LYS A O 1
ATOM 561 N N . LEU A 1 71 ? -6.315 1.550 12.914 1.00 95.88 71 LEU A N 1
ATOM 562 C CA . LEU A 1 71 ? -5.860 0.525 13.850 1.00 95.88 71 LEU A CA 1
ATOM 563 C C . LEU A 1 71 ? -5.547 1.129 15.225 1.00 95.88 71 LEU A C 1
ATOM 565 O O . LEU A 1 71 ? -5.936 0.558 16.242 1.00 95.88 71 LEU A O 1
ATOM 569 N N . GLU A 1 72 ? -4.847 2.261 15.266 1.00 95.94 72 GLU A N 1
ATOM 570 C CA . GLU A 1 72 ? -4.518 2.945 16.519 1.00 95.94 72 GLU A CA 1
ATOM 571 C C . GLU A 1 72 ? -5.769 3.492 17.220 1.00 95.94 72 GLU A C 1
ATOM 573 O O . GLU A 1 72 ? -5.884 3.368 18.441 1.00 95.94 72 GLU A O 1
ATOM 578 N N . ASP A 1 73 ? -6.744 4.003 16.469 1.00 95.44 73 ASP A N 1
ATOM 579 C CA . ASP A 1 73 ? -8.028 4.441 17.026 1.00 95.44 73 ASP A CA 1
ATOM 580 C C . ASP A 1 73 ? -8.828 3.263 17.605 1.00 95.44 73 ASP A C 1
ATOM 582 O O . ASP A 1 73 ? -9.277 3.323 18.751 1.00 95.44 73 ASP A O 1
ATOM 586 N N . LEU A 1 74 ? -8.916 2.141 16.879 1.00 94.19 74 LEU A N 1
ATOM 587 C CA . LEU A 1 74 ? -9.576 0.927 17.376 1.00 94.19 74 LEU A CA 1
ATOM 588 C C . LEU A 1 74 ? -8.882 0.338 18.609 1.00 94.19 74 LEU A C 1
ATOM 590 O O . LEU A 1 74 ? -9.549 -0.196 19.495 1.00 94.19 74 LEU A O 1
ATOM 594 N N . LYS A 1 75 ? -7.549 0.423 18.699 1.00 94.81 75 LYS A N 1
ATOM 595 C CA . LYS A 1 75 ? -6.817 -0.001 19.903 1.00 94.81 75 LYS A CA 1
ATOM 596 C C . LYS A 1 75 ? -7.167 0.865 21.109 1.00 94.81 75 LYS A C 1
ATOM 598 O O . LYS A 1 75 ? -7.346 0.314 22.195 1.00 94.81 75 LYS A O 1
ATOM 603 N N . LYS A 1 76 ? -7.270 2.187 20.932 1.00 95.00 76 LYS A N 1
ATOM 604 C CA . LYS A 1 76 ? -7.690 3.101 22.004 1.00 95.00 76 LYS A CA 1
ATOM 605 C C . LYS A 1 76 ? -9.117 2.803 22.446 1.00 95.00 76 LYS A C 1
ATOM 607 O O . LYS A 1 76 ? -9.334 2.593 23.634 1.00 95.00 76 LYS A O 1
ATOM 612 N N . GLU A 1 77 ? -10.048 2.674 21.501 1.00 93.88 77 GLU A N 1
ATOM 613 C CA . GLU A 1 77 ? -11.448 2.355 21.804 1.00 93.88 77 GLU A CA 1
ATOM 614 C C . GLU A 1 77 ? -11.573 1.004 22.525 1.00 93.88 77 GLU A C 1
ATOM 616 O O . GLU A 1 77 ? -12.313 0.876 23.501 1.00 93.88 77 GLU A O 1
ATOM 621 N N . LYS A 1 78 ? -10.810 -0.011 22.095 1.00 93.56 78 LYS A N 1
ATOM 622 C CA . LYS A 1 78 ? -10.762 -1.304 22.785 1.00 93.56 78 LYS A CA 1
ATOM 623 C C . LYS A 1 78 ? -10.261 -1.148 24.222 1.00 93.56 78 LYS A C 1
ATOM 625 O O . LYS A 1 78 ? -10.881 -1.700 25.124 1.00 93.56 78 LYS A O 1
ATOM 630 N N . ALA A 1 79 ? -9.174 -0.408 24.438 1.00 94.12 79 ALA A N 1
ATOM 631 C CA . ALA A 1 79 ? -8.617 -0.195 25.772 1.00 94.12 79 ALA A CA 1
ATOM 632 C C . ALA A 1 79 ? -9.580 0.577 26.691 1.00 94.12 79 ALA A C 1
ATOM 634 O O . ALA A 1 79 ? -9.682 0.261 27.874 1.00 94.12 79 ALA A O 1
ATOM 635 N N . GLU A 1 80 ? -10.306 1.563 26.161 1.00 93.44 80 GLU A N 1
ATOM 636 C CA . GLU A 1 80 ? -11.344 2.292 26.900 1.00 93.44 80 GLU A CA 1
ATOM 637 C C . GLU A 1 80 ? -12.515 1.382 27.275 1.00 93.44 80 GLU A C 1
ATOM 639 O O . GLU A 1 80 ? -12.934 1.368 28.431 1.00 93.44 80 GLU A O 1
ATOM 644 N N . LYS A 1 81 ? -13.003 0.567 26.332 1.00 92.19 81 LYS A N 1
ATOM 645 C CA . LYS A 1 81 ? -14.070 -0.407 26.601 1.00 92.19 81 LYS A CA 1
ATOM 646 C C . LYS A 1 81 ? -13.647 -1.463 27.615 1.00 92.19 81 LYS A C 1
ATOM 648 O O . LYS A 1 81 ? -14.438 -1.816 28.478 1.00 92.19 81 LYS A O 1
ATOM 653 N N . GLU A 1 82 ? -12.418 -1.957 27.532 1.00 92.44 82 GLU A N 1
ATOM 654 C CA . GLU A 1 82 ? -11.890 -2.960 28.463 1.00 92.44 82 GLU A CA 1
ATOM 655 C C . GLU A 1 82 ? -11.773 -2.397 29.888 1.00 92.44 82 GLU A C 1
ATOM 657 O O . GLU A 1 82 ? -12.158 -3.071 30.843 1.00 92.44 82 GLU A O 1
ATOM 662 N N . LYS A 1 83 ? -11.361 -1.129 30.030 1.00 90.25 83 LYS A N 1
ATOM 663 C CA . LYS A 1 83 ? -11.410 -0.415 31.316 1.00 90.25 83 LYS A CA 1
ATOM 664 C C . LYS A 1 83 ? -12.836 -0.237 31.825 1.00 90.25 83 LYS A C 1
ATOM 666 O O . LYS A 1 83 ? -13.098 -0.558 32.976 1.00 90.25 83 LYS A O 1
ATOM 671 N N . ALA A 1 84 ? -13.755 0.215 30.972 1.00 86.75 84 ALA A N 1
ATOM 672 C CA . ALA A 1 84 ? -15.152 0.404 31.355 1.00 86.75 84 ALA A CA 1
ATOM 673 C C . ALA A 1 84 ? -15.811 -0.911 31.809 1.00 86.75 84 ALA A C 1
ATOM 675 O O . ALA A 1 84 ? -16.595 -0.915 32.753 1.00 86.75 84 ALA A O 1
ATOM 676 N N . VAL A 1 85 ? -15.473 -2.035 31.166 1.00 87.06 85 VAL A N 1
ATOM 677 C CA . VAL A 1 85 ? -15.928 -3.370 31.584 1.00 87.06 85 VAL A CA 1
ATOM 678 C C . VAL A 1 85 ? -15.331 -3.757 32.938 1.00 87.06 85 VAL A C 1
ATOM 680 O O . VAL A 1 85 ? -16.080 -4.178 33.813 1.00 87.06 85 VAL A O 1
ATOM 683 N N . GLN A 1 86 ? -14.022 -3.573 33.150 1.00 84.81 86 GLN A N 1
ATOM 684 C CA . GLN A 1 86 ? -13.394 -3.844 34.452 1.00 84.81 86 GLN A CA 1
ATOM 685 C C . GLN A 1 86 ? -13.988 -2.999 35.583 1.00 84.81 86 GLN A C 1
ATOM 687 O O . GLN A 1 86 ? -14.228 -3.512 36.676 1.00 84.81 86 GLN A O 1
ATOM 692 N N . GLU A 1 87 ? -14.231 -1.714 35.335 1.00 82.25 87 GLU A N 1
ATOM 693 C CA . GLU A 1 87 ? -14.872 -0.823 36.303 1.00 82.25 87 GLU A CA 1
ATOM 694 C C . GLU A 1 87 ? -16.293 -1.311 36.623 1.00 82.25 87 GLU A C 1
ATOM 696 O O . GLU A 1 87 ? -16.616 -1.516 37.791 1.00 82.25 87 GLU A O 1
ATOM 701 N N . ALA A 1 88 ? -17.104 -1.623 35.605 1.00 78.31 88 ALA A N 1
ATOM 702 C CA . ALA A 1 88 ? -18.463 -2.135 35.796 1.00 78.31 88 ALA A CA 1
ATOM 703 C C . ALA A 1 88 ? -18.518 -3.482 36.547 1.00 78.31 88 ALA A C 1
ATOM 705 O O . ALA A 1 88 ? -19.427 -3.708 37.350 1.00 78.31 88 ALA A O 1
ATOM 706 N N . GLU A 1 89 ? -17.561 -4.383 36.309 1.00 76.50 89 GLU A N 1
ATOM 707 C CA . GLU A 1 89 ? -17.482 -5.668 37.015 1.00 76.50 89 GLU A CA 1
ATOM 708 C C . GLU A 1 89 ? -17.082 -5.507 38.487 1.00 76.50 89 GLU A C 1
ATOM 710 O O . GLU A 1 89 ? -17.586 -6.239 39.342 1.00 76.50 89 GLU A O 1
ATOM 715 N N . THR A 1 90 ? -16.195 -4.559 38.797 1.00 72.06 90 THR A N 1
ATOM 716 C CA . THR A 1 90 ? -15.592 -4.445 40.134 1.00 72.06 90 THR A CA 1
ATOM 717 C C . THR A 1 90 ? -16.387 -3.579 41.105 1.00 72.06 90 THR A C 1
ATOM 719 O O . THR A 1 90 ? -16.461 -3.925 42.284 1.00 72.06 90 THR A O 1
ATOM 722 N N . THR A 1 91 ? -16.988 -2.468 40.672 1.00 65.25 91 THR A N 1
ATOM 723 C CA . THR A 1 91 ? -17.557 -1.505 41.633 1.00 65.25 91 THR A CA 1
ATOM 724 C C . THR A 1 91 ? -19.019 -1.760 41.968 1.00 65.25 91 THR A C 1
ATOM 726 O O . THR A 1 91 ? -19.401 -1.680 43.137 1.00 65.25 91 THR A O 1
ATOM 729 N N . ASP A 1 92 ? -19.840 -2.106 40.980 1.00 64.94 92 ASP A N 1
ATOM 730 C CA . ASP A 1 92 ? -21.293 -2.055 41.171 1.00 64.94 92 ASP A CA 1
ATOM 731 C C . ASP A 1 92 ? -21.875 -3.419 41.535 1.00 6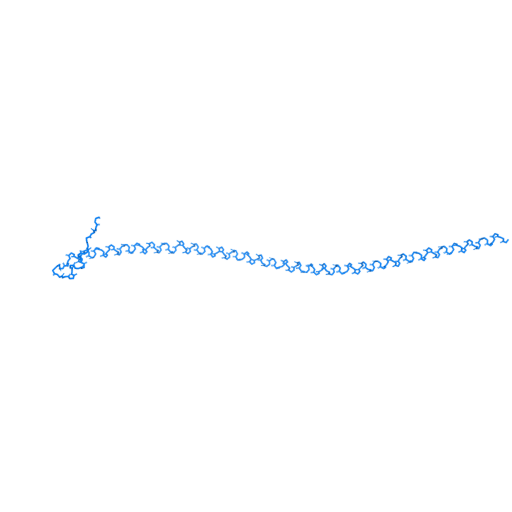4.94 92 ASP A C 1
ATOM 733 O O . ASP A 1 92 ? -22.764 -3.525 42.386 1.00 64.94 92 ASP A O 1
ATOM 737 N N . HIS A 1 93 ? -21.349 -4.488 40.941 1.00 71.12 93 HIS A N 1
ATOM 738 C CA . HIS A 1 93 ? -21.942 -5.809 41.100 1.00 71.12 93 HIS A CA 1
ATOM 739 C C . HIS A 1 93 ? -21.599 -6.471 42.437 1.00 71.12 93 HIS A C 1
ATOM 741 O O . HIS A 1 93 ? -22.470 -7.094 43.049 1.00 71.12 93 HIS A O 1
ATOM 747 N N . GLU A 1 94 ? -20.360 -6.340 42.915 1.00 77.94 94 GLU A N 1
ATOM 748 C CA . GLU A 1 94 ? -19.921 -7.017 44.139 1.00 77.94 94 GLU A CA 1
ATOM 749 C C . GLU A 1 94 ? -20.483 -6.352 45.403 1.00 77.94 94 GLU A C 1
ATOM 751 O O . GLU A 1 94 ? -21.035 -7.029 46.274 1.00 77.94 94 GLU A O 1
ATOM 756 N N . ALA A 1 95 ? -20.434 -5.018 45.477 1.00 79.50 95 ALA A N 1
ATOM 757 C CA . ALA A 1 95 ? -20.967 -4.263 46.609 1.00 79.50 95 ALA A CA 1
ATOM 758 C C . ALA A 1 95 ? -22.494 -4.413 46.733 1.00 79.50 95 ALA A C 1
ATOM 760 O O . ALA A 1 95 ? -23.008 -4.650 47.831 1.00 79.50 95 ALA A O 1
ATOM 761 N N . ALA A 1 96 ? -23.223 -4.344 45.612 1.00 82.12 96 ALA A N 1
ATOM 762 C CA . ALA A 1 96 ? -24.669 -4.560 45.603 1.00 82.12 96 ALA A CA 1
ATOM 763 C C . ALA A 1 96 ? -25.036 -5.996 46.005 1.00 82.12 96 ALA A C 1
ATOM 765 O O . ALA A 1 96 ? -25.969 -6.198 46.785 1.00 82.12 96 ALA A O 1
ATOM 766 N N . LYS A 1 97 ? -24.280 -6.996 45.529 1.00 84.38 97 LYS A N 1
ATOM 767 C CA . LYS A 1 97 ? -24.489 -8.405 45.884 1.00 84.38 97 LYS A CA 1
ATOM 768 C C . LYS A 1 97 ? -24.251 -8.658 47.371 1.00 84.38 97 LYS A C 1
ATOM 770 O O . LYS A 1 97 ? -25.085 -9.301 48.004 1.00 84.38 97 LYS A O 1
ATOM 775 N N . ASN A 1 98 ? -23.167 -8.125 47.934 1.00 86.44 98 ASN A N 1
ATOM 776 C CA . ASN A 1 98 ? -22.848 -8.289 49.353 1.00 86.44 98 ASN A CA 1
ATOM 777 C C . ASN A 1 98 ? -23.915 -7.642 50.243 1.00 86.44 98 ASN A C 1
ATOM 779 O O . ASN A 1 98 ? -24.418 -8.287 51.161 1.00 86.44 98 ASN A O 1
ATOM 783 N N . LYS A 1 99 ? -24.345 -6.417 49.915 1.00 89.00 99 LYS A N 1
ATOM 784 C CA . LYS A 1 99 ? -25.418 -5.731 50.647 1.00 89.00 99 LYS A CA 1
ATOM 785 C C . LYS A 1 99 ? -26.743 -6.498 50.578 1.00 89.00 99 LYS A C 1
ATOM 787 O O . LYS A 1 99 ? -27.385 -6.710 51.604 1.00 89.00 99 LYS A O 1
ATOM 792 N N . ALA A 1 100 ? -27.127 -6.977 49.393 1.00 90.06 100 ALA A N 1
ATOM 793 C CA . ALA A 1 100 ? -28.323 -7.802 49.235 1.00 90.06 100 ALA A CA 1
ATOM 794 C C . ALA A 1 100 ? -28.224 -9.113 50.039 1.00 90.06 100 ALA A C 1
ATOM 796 O O . ALA A 1 100 ? -29.199 -9.543 50.655 1.00 90.06 100 ALA A O 1
ATOM 797 N N . GLN A 1 101 ? -27.045 -9.741 50.078 1.00 90.94 101 GLN A N 1
ATOM 798 C CA . GLN A 1 101 ? -26.815 -10.968 50.839 1.00 90.94 101 GLN A CA 1
ATOM 799 C C . GLN A 1 101 ? -26.916 -10.739 52.359 1.00 90.94 101 GLN A C 1
ATOM 801 O O . GLN A 1 101 ? -27.495 -11.572 53.063 1.00 90.94 101 GLN A O 1
ATOM 806 N N . GLU A 1 102 ? -26.414 -9.611 52.866 1.00 93.94 102 GLU A N 1
ATOM 807 C CA . GLU A 1 102 ? -26.567 -9.212 54.271 1.00 93.94 102 GLU A CA 1
ATOM 808 C C . GLU A 1 102 ? -28.031 -8.938 54.642 1.00 93.94 102 GLU A C 1
ATOM 810 O O . GLU A 1 102 ? -28.515 -9.446 55.660 1.00 93.94 102 GLU A O 1
ATOM 815 N N . GLU A 1 103 ? -28.760 -8.194 53.805 1.00 94.62 103 GLU A N 1
ATOM 816 C CA . GLU A 1 103 ? -30.182 -7.896 54.013 1.00 94.62 103 GLU A CA 1
ATOM 817 C C . GLU A 1 103 ? -31.026 -9.179 54.033 1.00 94.62 103 GLU A C 1
ATOM 819 O O . GLU A 1 103 ? -31.823 -9.378 54.954 1.00 94.62 103 GLU A O 1
ATOM 824 N N . ILE A 1 104 ? -30.792 -10.103 53.092 1.00 95.06 104 ILE A N 1
ATOM 825 C CA . ILE A 1 104 ? -31.450 -11.419 53.068 1.00 95.06 104 ILE A CA 1
ATOM 826 C C . ILE A 1 104 ? -31.143 -12.207 54.349 1.00 95.06 104 ILE A C 1
ATOM 828 O O . ILE A 1 104 ? -32.049 -12.791 54.948 1.00 95.06 104 ILE A O 1
ATOM 832 N N . GLY A 1 105 ? -29.884 -12.226 54.798 1.00 94.88 105 GLY A N 1
ATOM 833 C CA . GLY A 1 105 ? -29.484 -12.925 56.022 1.00 94.88 105 GLY A CA 1
ATOM 834 C C . GLY A 1 105 ? -30.147 -12.354 57.280 1.00 94.88 105 GLY A C 1
ATOM 835 O O . GLY A 1 105 ? -30.607 -13.111 58.140 1.00 94.88 105 GLY A O 1
ATOM 836 N N . SER A 1 106 ? -30.236 -11.026 57.370 1.00 95.31 106 SER A N 1
ATOM 837 C CA . SER A 1 106 ? -30.919 -10.317 58.456 1.00 95.31 106 SER A CA 1
ATOM 838 C C . SER A 1 106 ? -32.420 -10.613 58.469 1.00 95.31 106 SER A C 1
ATOM 840 O O . SER A 1 106 ? -32.960 -11.042 59.493 1.00 95.31 106 SER A O 1
ATOM 842 N N . LEU A 1 107 ? -33.081 -10.490 57.312 1.00 95.50 107 LEU A N 1
ATOM 843 C CA . LEU A 1 107 ? -34.505 -10.794 57.158 1.00 95.50 107 LEU A CA 1
ATOM 844 C C . LEU A 1 107 ? -34.809 -12.251 57.514 1.00 95.50 107 LEU A C 1
ATOM 846 O O . LEU A 1 107 ? -35.769 -12.510 58.237 1.00 95.50 107 LEU A O 1
ATOM 850 N N . LYS A 1 108 ? -33.961 -13.200 57.100 1.00 95.12 108 LYS A N 1
ATOM 851 C CA . LYS A 1 108 ? -34.126 -14.623 57.431 1.00 95.12 108 LYS A CA 1
ATOM 852 C C . LYS A 1 108 ? -34.080 -14.877 58.940 1.00 95.12 108 LYS A C 1
ATOM 854 O O . LYS A 1 108 ? -34.912 -15.621 59.452 1.00 95.12 108 LYS A O 1
ATOM 859 N N . LYS A 1 109 ? -33.157 -14.237 59.670 1.00 94.00 109 LYS A N 1
ATOM 860 C CA . LYS A 1 109 ? -33.108 -14.322 61.144 1.00 94.00 109 LYS A CA 1
ATOM 861 C C . LYS A 1 109 ? -34.360 -13.729 61.784 1.00 94.00 109 LYS A C 1
ATOM 863 O O . LYS A 1 109 ? -34.908 -14.309 62.715 1.00 94.00 109 LYS A O 1
ATOM 868 N N . GLN A 1 110 ? -34.817 -12.588 61.275 1.00 94.31 110 GLN A N 1
ATOM 869 C CA . GLN A 1 110 ? -35.989 -11.899 61.804 1.00 94.31 110 GLN A CA 1
ATOM 870 C C . GLN A 1 110 ? -37.280 -12.703 61.578 1.00 94.31 110 GLN A C 1
ATOM 872 O O . GLN A 1 110 ? -38.135 -12.741 62.461 1.00 94.31 110 GLN A O 1
ATOM 877 N N . ILE A 1 111 ? -37.404 -13.374 60.428 1.00 93.62 111 ILE A N 1
ATOM 878 C CA . ILE A 1 111 ? -38.500 -14.305 60.133 1.00 93.62 111 ILE A CA 1
ATOM 879 C C . ILE A 1 111 ? -38.463 -15.484 61.104 1.00 93.62 111 ILE A C 1
ATOM 881 O O . ILE A 1 111 ? -39.476 -15.760 61.732 1.00 93.62 111 ILE A O 1
ATOM 885 N N . LEU A 1 112 ? -37.301 -16.106 61.305 1.00 90.56 112 LEU A N 1
ATOM 886 C CA . LEU A 1 112 ? -37.170 -17.272 62.182 1.00 90.56 112 LEU A CA 1
ATOM 887 C C . LEU A 1 112 ? -37.509 -16.944 63.648 1.00 90.56 112 LEU A C 1
ATOM 889 O O . LEU A 1 112 ? -38.199 -17.707 64.322 1.00 90.56 112 LEU A O 1
ATOM 893 N N . GLU A 1 113 ? -37.096 -15.772 64.136 1.00 92.56 113 GLU A N 1
ATOM 894 C CA . GLU A 1 113 ? -37.456 -15.310 65.484 1.00 92.56 113 GLU A CA 1
ATOM 895 C C . GLU A 1 113 ? -38.962 -15.015 65.606 1.00 92.56 113 GLU A C 1
ATOM 897 O O . GLU A 1 113 ? -39.595 -15.329 66.622 1.00 92.56 113 GLU A O 1
ATOM 902 N N . ARG A 1 114 ? -39.571 -14.452 64.552 1.00 91.50 114 ARG A N 1
ATOM 903 C CA . ARG A 1 114 ? -41.024 -14.240 64.492 1.00 91.50 114 ARG A CA 1
ATOM 904 C C . ARG A 1 114 ? -41.786 -15.557 64.444 1.00 91.50 114 ARG A C 1
ATOM 906 O O . ARG A 1 114 ? -42.750 -15.687 65.186 1.00 91.50 114 ARG A O 1
ATOM 913 N N . GLU A 1 115 ? -41.358 -16.525 63.641 1.00 90.00 115 GLU A N 1
ATOM 914 C CA . GLU A 1 115 ? -41.951 -17.866 63.577 1.00 90.00 115 GLU A CA 1
ATOM 915 C C . GLU A 1 115 ? -41.906 -18.548 64.945 1.00 90.00 115 GLU A C 1
ATOM 917 O O . GLU A 1 115 ? -42.930 -19.023 65.432 1.00 90.00 115 GLU A O 1
ATOM 922 N N . LYS A 1 116 ? -40.760 -18.488 65.633 1.00 88.69 116 LYS A N 1
ATOM 923 C CA . LYS A 1 116 ? -40.617 -19.000 67.000 1.00 88.69 116 LYS A CA 1
ATOM 924 C C . LYS A 1 116 ? -41.575 -18.317 67.978 1.00 88.69 116 LYS A C 1
ATOM 926 O O . LYS A 1 116 ? -42.211 -18.986 68.791 1.00 88.69 116 LYS A O 1
ATOM 931 N N . THR A 1 117 ? -41.705 -16.994 67.887 1.00 89.38 117 THR A N 1
ATOM 932 C CA . THR A 1 117 ? -42.625 -16.222 68.735 1.00 89.38 117 THR A CA 1
ATOM 933 C C . THR A 1 117 ? -44.082 -16.575 68.437 1.00 89.38 117 THR A C 1
ATOM 935 O O . THR A 1 117 ? -44.856 -16.786 69.366 1.00 89.38 117 THR A O 1
ATOM 938 N N . ILE A 1 118 ? -44.459 -16.685 67.162 1.00 87.69 118 ILE A N 1
ATOM 939 C CA . ILE A 1 118 ? -45.809 -17.068 66.729 1.00 87.69 118 ILE A CA 1
ATOM 940 C C . ILE A 1 118 ? -46.141 -18.469 67.246 1.00 87.69 118 ILE A C 1
ATOM 942 O O . ILE A 1 118 ? -47.197 -18.659 67.842 1.00 87.69 118 ILE A O 1
ATOM 946 N N . CYS A 1 119 ? -45.219 -19.421 67.103 1.00 84.81 119 CYS A N 1
ATOM 947 C CA . CYS A 1 119 ? -45.405 -20.786 67.577 1.00 84.81 119 CYS A CA 1
ATOM 948 C C . CYS A 1 119 ? -45.479 -20.897 69.104 1.00 84.81 119 CYS A C 1
ATOM 950 O O . CYS A 1 119 ? -46.235 -21.720 69.609 1.00 84.81 119 CYS A O 1
ATOM 952 N N . ALA A 1 120 ? -44.775 -20.042 69.853 1.00 84.06 120 ALA A N 1
ATOM 953 C CA . ALA A 1 120 ? -44.898 -19.989 71.312 1.00 84.06 120 ALA A CA 1
ATOM 954 C C . ALA A 1 120 ? -46.282 -19.505 71.786 1.00 84.06 120 ALA A C 1
ATOM 956 O O . ALA A 1 120 ? -46.728 -19.888 72.864 1.00 84.06 120 ALA A O 1
ATOM 957 N N . HIS A 1 121 ? -46.963 -18.678 70.986 1.00 85.12 121 HIS A N 1
ATOM 958 C CA . HIS A 1 121 ? -48.306 -18.166 71.282 1.00 85.12 121 HIS A CA 1
ATOM 959 C C . HIS A 1 121 ? -49.418 -18.961 70.576 1.00 85.12 121 HIS A C 1
ATOM 961 O O . HIS A 1 121 ? -50.595 -18.624 70.714 1.00 85.12 121 HIS A O 1
ATOM 967 N N . ALA A 1 122 ? -49.068 -19.994 69.804 1.00 84.50 122 ALA A N 1
ATOM 968 C CA . ALA A 1 122 ? -50.026 -20.779 69.046 1.00 84.50 122 ALA A CA 1
ATOM 969 C C . ALA A 1 122 ? -50.759 -21.783 69.948 1.00 84.50 122 ALA A C 1
ATOM 971 O O . ALA A 1 122 ? -50.157 -22.514 70.734 1.00 84.50 122 ALA A O 1
ATOM 972 N N . ASP A 1 123 ? -52.081 -21.845 69.802 1.00 81.00 123 ASP A N 1
ATOM 973 C CA . ASP A 1 123 ? -52.911 -22.828 70.490 1.00 81.00 123 ASP A CA 1
ATOM 974 C C . ASP A 1 123 ? -52.733 -24.212 69.847 1.00 81.00 123 ASP A C 1
ATOM 976 O O . ASP A 1 123 ? -53.341 -24.534 68.822 1.00 81.00 123 ASP A O 1
ATOM 980 N N . MET A 1 124 ? -51.892 -25.040 70.469 1.00 77.69 124 MET A N 1
ATOM 981 C CA . MET A 1 124 ? -51.544 -26.387 69.999 1.00 77.69 124 MET A CA 1
ATOM 982 C C . MET A 1 124 ? -52.709 -27.392 70.058 1.00 77.69 124 MET A C 1
ATOM 984 O O . MET A 1 124 ? -52.532 -28.546 69.656 1.00 77.69 124 MET A O 1
ATOM 988 N N . THR A 1 125 ? -53.889 -26.987 70.546 1.00 73.50 125 THR A N 1
ATOM 989 C CA . THR A 1 125 ? -55.120 -27.792 70.464 1.00 73.50 125 THR A CA 1
ATOM 990 C C . THR A 1 125 ? -55.780 -27.719 69.084 1.00 73.50 125 THR A C 1
ATOM 992 O O . THR A 1 125 ? -56.576 -28.596 68.743 1.00 73.50 125 THR A O 1
ATOM 995 N N . LYS A 1 126 ? -55.405 -26.735 68.251 1.00 79.12 126 LYS A N 1
ATOM 996 C CA . LYS A 1 126 ? -55.826 -26.637 66.848 1.00 79.12 126 LYS A CA 1
ATOM 997 C C . LYS A 1 126 ? -54.872 -27.408 65.939 1.00 79.12 126 LYS A C 1
ATOM 999 O O . LYS A 1 126 ? -53.653 -27.250 66.005 1.00 79.12 126 LYS A O 1
ATOM 1004 N N . GLU A 1 127 ? -55.438 -28.223 65.053 1.00 76.44 127 GLU A N 1
ATOM 1005 C CA . GLU A 1 127 ? -54.676 -29.101 64.156 1.00 76.44 127 GLU A CA 1
ATOM 1006 C C . GLU A 1 127 ? -53.728 -28.319 63.223 1.00 76.44 127 GLU A C 1
ATOM 1008 O O . GLU A 1 127 ? -52.608 -28.760 62.967 1.00 76.44 127 GLU A O 1
ATOM 1013 N N . ASP A 1 128 ? -54.129 -27.118 62.797 1.00 76.62 128 ASP A N 1
ATOM 1014 C CA . ASP A 1 128 ? -53.343 -26.254 61.905 1.00 76.62 128 ASP A CA 1
ATOM 1015 C C . ASP A 1 128 ? -52.091 -25.677 62.582 1.00 76.62 128 ASP A C 1
ATOM 1017 O O . ASP A 1 128 ? -51.022 -25.622 61.975 1.00 76.62 128 ASP A O 1
ATOM 1021 N N . ALA A 1 129 ? -52.186 -25.312 63.866 1.00 75.56 129 ALA A N 1
ATOM 1022 C CA . ALA A 1 129 ? -51.040 -24.851 64.651 1.00 75.56 129 ALA A CA 1
ATOM 1023 C C . ALA A 1 129 ? -50.021 -25.982 64.861 1.00 75.56 129 ALA A C 1
ATOM 1025 O O . ALA A 1 129 ? -48.814 -25.770 64.748 1.00 75.56 129 ALA A O 1
ATOM 1026 N N . ARG A 1 130 ? -50.509 -27.210 65.086 1.00 71.50 130 ARG A N 1
ATOM 1027 C CA . ARG A 1 130 ? -49.669 -28.413 65.168 1.00 71.50 130 ARG A CA 1
ATOM 1028 C C . ARG A 1 130 ? -48.928 -28.707 63.864 1.00 71.50 130 ARG A C 1
ATOM 1030 O O . ARG A 1 130 ? -47.760 -29.073 63.930 1.00 71.50 130 ARG A O 1
ATOM 1037 N N . LYS A 1 131 ? -49.579 -28.539 62.707 1.00 78.94 131 LYS A N 1
ATOM 1038 C CA . LYS A 1 131 ? -48.951 -28.746 61.389 1.00 78.94 131 LYS A CA 1
ATOM 1039 C C . LYS A 1 131 ? -47.896 -27.681 61.078 1.00 78.94 131 LYS A C 1
ATOM 1041 O O . LYS A 1 131 ? -46.824 -28.033 60.614 1.00 78.94 131 LYS A O 1
ATOM 1046 N N . LEU A 1 132 ? -48.164 -26.408 61.378 1.00 75.69 132 LEU A N 1
ATOM 1047 C CA . LEU A 1 132 ? -47.256 -25.298 61.052 1.00 75.69 132 LEU A CA 1
ATOM 1048 C C . LEU A 1 132 ? -46.046 -25.188 61.994 1.00 75.69 132 LEU A C 1
ATOM 1050 O O . LEU A 1 132 ? -44.957 -24.839 61.555 1.00 75.69 132 LEU A O 1
ATOM 1054 N N . CYS A 1 133 ? -46.221 -25.484 63.283 1.00 80.38 133 CYS A N 1
ATOM 1055 C CA . CYS A 1 133 ? -45.166 -25.332 64.291 1.00 80.38 133 CYS A CA 1
ATOM 1056 C C . CYS A 1 133 ? -44.455 -26.648 64.652 1.00 80.38 133 CYS A C 1
ATOM 1058 O O . CYS A 1 133 ? -43.401 -26.625 65.292 1.00 80.38 133 CYS A O 1
ATOM 1060 N N . GLY A 1 134 ? -45.015 -27.795 64.250 1.00 65.75 134 GLY A N 1
ATOM 1061 C CA . GLY A 1 134 ? -44.531 -29.132 64.606 1.00 65.75 134 GLY A CA 1
ATOM 1062 C C . GLY A 1 134 ? -43.299 -29.625 63.840 1.00 65.75 134 GLY A C 1
ATOM 1063 O O . GLY A 1 134 ? -42.655 -30.560 64.303 1.00 65.75 134 GLY A O 1
ATOM 1064 N N . GLU A 1 135 ? -42.925 -28.996 62.722 1.00 56.81 135 GLU A N 1
ATOM 1065 C CA . GLU A 1 135 ? -41.715 -29.350 61.952 1.00 56.81 135 GLU A CA 1
ATOM 1066 C C . GLU A 1 135 ? -40.441 -28.616 62.418 1.00 56.81 135 GLU A C 1
ATOM 1068 O O . GLU A 1 135 ? -39.367 -28.806 61.856 1.00 56.81 135 GLU A O 1
ATOM 1073 N N . SER A 1 136 ? -40.508 -27.812 63.485 1.00 53.09 136 SER A N 1
ATOM 1074 C CA . SER A 1 136 ? -39.373 -27.015 63.985 1.00 53.09 136 SER A CA 1
ATOM 1075 C C . SER A 1 136 ? -38.384 -27.770 64.898 1.00 53.09 136 SER A C 1
ATOM 1077 O O . SER A 1 136 ? -37.732 -27.160 65.748 1.00 53.09 136 SER A O 1
ATOM 1079 N N . ALA A 1 137 ? -38.223 -29.087 64.732 1.00 39.88 137 ALA A N 1
ATOM 1080 C CA . ALA A 1 137 ? -37.160 -29.845 65.401 1.00 39.88 137 ALA A CA 1
ATOM 1081 C C . ALA A 1 137 ? -35.966 -30.055 64.443 1.00 39.88 137 ALA A C 1
ATOM 1083 O O . ALA A 1 137 ? -36.138 -30.694 63.404 1.00 39.88 137 ALA A O 1
ATOM 1084 N N . PRO A 1 138 ? -34.755 -29.550 64.749 1.00 39.09 138 PRO A N 1
ATOM 1085 C CA . PRO A 1 138 ? -33.581 -29.813 63.920 1.00 39.09 138 PRO A CA 1
ATOM 1086 C C . PRO A 1 138 ? -33.155 -31.290 64.051 1.00 39.09 138 PRO A C 1
ATOM 1088 O O . PRO A 1 138 ? -33.100 -31.792 65.178 1.00 39.09 138 PRO A O 1
ATOM 1091 N N . PRO A 1 139 ? -32.818 -32.000 62.955 1.00 41.78 139 PRO A N 1
ATOM 1092 C CA . PRO A 1 139 ? -32.072 -33.245 63.070 1.00 41.78 139 PRO A CA 1
ATOM 1093 C C . PRO A 1 139 ? -30.653 -32.936 63.573 1.00 41.78 139 PRO A C 1
ATOM 1095 O O . PRO A 1 139 ? -30.009 -32.001 63.090 1.00 41.78 139 PRO A O 1
ATOM 1098 N N . GLN A 1 140 ? -30.240 -33.694 64.593 1.00 36.12 140 GLN A N 1
ATOM 1099 C CA . GLN A 1 140 ? -28.896 -33.711 65.183 1.00 36.12 140 GLN A CA 1
ATOM 1100 C C . GLN A 1 140 ? -27.819 -34.086 64.166 1.00 36.12 140 GLN A C 1
ATOM 1102 O O . GLN A 1 140 ? -28.122 -34.903 63.265 1.00 36.12 140 GLN A O 1
#